Protein AF-A0A2H3JFZ8-F1 (afdb_monomer_lite)

Sequence (94 aa):
MHPNDESVISWISRSQRRFEESQLGNYDWAGMFRDSKNDPRLDVADYMGPMEVRSVDNQRGWGTIATRDVKPGELLLVSKAFDYFTTKDETDGL

Structure (mmCIF, N/CA/C/O backbone):
data_AF-A0A2H3JFZ8-F1
#
_entry.id   AF-A0A2H3JFZ8-F1
#
loop_
_atom_site.group_PDB
_atom_site.id
_atom_site.type_symbol
_atom_site.label_atom_id
_atom_site.label_alt_id
_atom_site.label_comp_id
_atom_site.label_asym_id
_atom_site.label_entity_id
_atom_site.label_seq_id
_atom_site.pdbx_PDB_ins_code
_atom_site.Cartn_x
_atom_site.Cartn_y
_atom_site.Cartn_z
_atom_site.occupancy
_atom_site.B_iso_or_equiv
_atom_site.auth_seq_id
_atom_site.auth_comp_id
_atom_site.auth_asym_id
_atom_site.auth_atom_id
_atom_site.pdbx_PDB_model_num
ATOM 1 N N . MET A 1 1 ? 22.397 15.074 -17.680 1.00 60.56 1 MET A N 1
ATOM 2 C CA . MET A 1 1 ? 21.280 14.122 -17.539 1.00 60.56 1 MET A CA 1
ATOM 3 C C . MET A 1 1 ? 20.185 14.602 -18.470 1.00 60.56 1 MET A C 1
ATOM 5 O O . MET A 1 1 ? 19.596 15.647 -18.215 1.00 60.56 1 MET A O 1
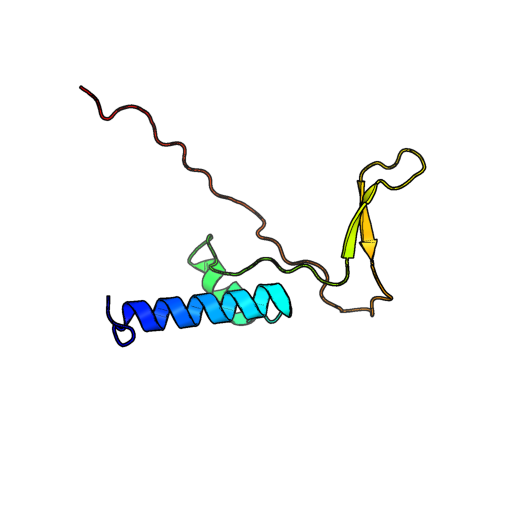ATOM 9 N N . HIS A 1 2 ? 20.033 13.939 -19.611 1.00 81.38 2 HIS A N 1
ATOM 10 C CA . HIS A 1 2 ? 19.050 14.275 -20.634 1.00 81.38 2 HIS A CA 1
ATOM 11 C C . HIS A 1 2 ? 17.791 13.416 -20.444 1.00 81.38 2 HIS A C 1
ATOM 13 O O . HIS A 1 2 ? 17.914 12.251 -20.081 1.00 81.38 2 HIS A O 1
ATOM 19 N N . PRO A 1 3 ? 16.578 13.937 -20.707 1.00 74.06 3 PRO A N 1
ATOM 20 C CA . PRO A 1 3 ? 15.326 13.199 -20.488 1.00 74.06 3 PRO A CA 1
ATOM 21 C C . PRO A 1 3 ? 15.212 11.849 -21.212 1.00 74.06 3 PRO A C 1
ATOM 23 O O . PRO A 1 3 ? 14.450 10.992 -20.778 1.00 74.06 3 PRO A O 1
ATOM 26 N N . ASN A 1 4 ? 15.978 11.660 -22.290 1.00 83.50 4 ASN A N 1
ATOM 27 C CA . ASN A 1 4 ? 16.001 10.428 -23.081 1.00 83.50 4 ASN A CA 1
ATOM 28 C C . ASN A 1 4 ? 17.121 9.458 -22.678 1.00 83.50 4 ASN A C 1
ATOM 30 O O . ASN A 1 4 ? 17.272 8.419 -23.316 1.00 83.50 4 ASN A O 1
ATOM 34 N N . ASP A 1 5 ? 17.911 9.775 -21.651 1.00 91.38 5 ASP A N 1
ATOM 35 C CA . ASP A 1 5 ? 18.878 8.824 -21.108 1.00 91.38 5 ASP A CA 1
ATOM 36 C C . ASP A 1 5 ? 18.110 7.631 -20.506 1.00 91.38 5 ASP A C 1
ATOM 38 O O . ASP A 1 5 ? 17.150 7.819 -19.754 1.00 91.38 5 ASP A O 1
ATOM 42 N N . GLU A 1 6 ? 18.533 6.395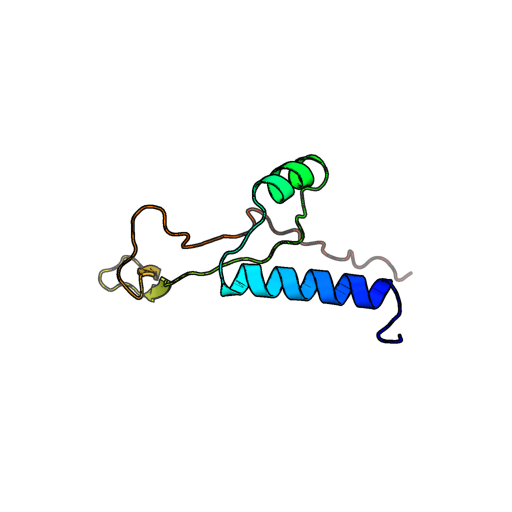 -20.790 1.00 86.75 6 GLU A N 1
ATOM 43 C CA . GLU A 1 6 ? 17.850 5.177 -20.307 1.00 86.75 6 GLU A CA 1
ATOM 44 C C . GLU A 1 6 ? 17.669 5.161 -18.783 1.00 86.75 6 GLU A C 1
ATOM 46 O O . GLU A 1 6 ? 16.639 4.724 -18.262 1.00 86.75 6 GLU A O 1
ATOM 51 N N . SER A 1 7 ? 18.653 5.693 -18.055 1.00 86.56 7 SER A N 1
ATOM 52 C CA . SER A 1 7 ? 18.587 5.831 -16.603 1.00 86.56 7 SER A CA 1
ATOM 53 C C . SER A 1 7 ? 17.450 6.759 -16.167 1.00 86.56 7 SER A C 1
ATOM 55 O O . SER A 1 7 ? 16.732 6.432 -15.225 1.00 86.56 7 SER A O 1
ATOM 57 N N . VAL A 1 8 ? 17.233 7.878 -16.864 1.00 87.38 8 VAL A N 1
ATOM 58 C CA . VAL A 1 8 ? 16.150 8.831 -16.577 1.00 87.38 8 VAL A CA 1
ATOM 59 C C . VAL A 1 8 ? 14.793 8.197 -16.845 1.00 87.38 8 VAL A C 1
ATOM 61 O O . VAL A 1 8 ? 13.905 8.282 -15.998 1.00 87.38 8 VAL A O 1
ATOM 64 N N . ILE A 1 9 ? 14.648 7.507 -17.976 1.00 90.12 9 ILE A N 1
ATOM 65 C CA . ILE A 1 9 ? 13.411 6.804 -18.338 1.00 90.12 9 ILE A CA 1
ATOM 66 C C . ILE A 1 9 ? 13.053 5.764 -17.266 1.00 90.12 9 ILE A C 1
ATOM 68 O O . ILE A 1 9 ? 11.906 5.702 -16.816 1.00 90.12 9 ILE A O 1
ATOM 72 N N . SER A 1 10 ? 14.041 4.994 -16.802 1.00 89.12 10 SER A N 1
ATOM 73 C CA . SER A 1 10 ? 13.864 4.020 -15.720 1.00 89.12 10 SER A CA 1
ATOM 74 C C . SER A 1 10 ? 13.391 4.680 -14.418 1.00 89.12 10 SER A C 1
ATOM 76 O O . SER A 1 10 ? 12.413 4.234 -13.812 1.00 89.12 10 SER A O 1
ATOM 78 N N . TRP A 1 11 ? 14.013 5.791 -14.012 1.00 90.00 11 TRP A N 1
ATOM 79 C CA . TRP A 1 11 ? 13.608 6.536 -12.815 1.00 90.00 11 TRP A CA 1
ATOM 80 C C . TRP A 1 11 ? 12.196 7.116 -12.914 1.00 90.00 11 TRP A C 1
ATOM 82 O O . TRP A 1 11 ? 11.443 7.047 -11.938 1.00 90.00 11 TRP A O 1
ATOM 92 N N . ILE A 1 12 ? 11.814 7.648 -14.078 1.00 92.56 12 ILE A N 1
ATOM 93 C CA . ILE A 1 12 ? 10.461 8.166 -14.318 1.00 92.56 12 ILE A CA 1
ATOM 94 C C . ILE A 1 12 ? 9.442 7.035 -14.178 1.00 92.56 12 ILE A C 1
ATOM 96 O O . ILE A 1 12 ? 8.471 7.177 -13.440 1.00 92.56 12 ILE A O 1
ATOM 100 N N . SER A 1 13 ? 9.690 5.889 -14.820 1.00 92.06 13 SER A N 1
ATOM 101 C CA . SER A 1 13 ? 8.787 4.736 -14.755 1.00 92.06 13 SER A CA 1
ATOM 102 C C . SER A 1 13 ? 8.596 4.229 -13.321 1.00 92.06 13 SER A C 1
ATOM 104 O O . SER A 1 13 ? 7.463 4.001 -12.893 1.00 92.06 13 SER A O 1
ATOM 106 N N . ARG A 1 14 ? 9.682 4.117 -12.545 1.00 91.69 14 ARG A N 1
ATOM 107 C CA . ARG A 1 14 ? 9.624 3.720 -11.127 1.00 91.69 14 ARG A CA 1
ATOM 108 C C . ARG A 1 14 ? 8.843 4.721 -10.280 1.00 91.69 14 ARG A C 1
ATOM 110 O O . ARG A 1 14 ? 8.019 4.325 -9.461 1.00 91.69 14 ARG A O 1
ATOM 117 N N . SER A 1 15 ? 9.069 6.013 -10.503 1.00 93.56 15 SER A N 1
ATOM 118 C CA . SER A 1 15 ? 8.378 7.080 -9.771 1.00 93.56 15 SER A CA 1
ATOM 119 C C . SER A 1 15 ? 6.879 7.085 -10.064 1.00 93.56 15 SER A C 1
ATOM 121 O O . SER A 1 15 ? 6.076 7.186 -9.140 1.00 93.56 15 SER A O 1
ATOM 123 N N . GLN A 1 16 ? 6.500 6.908 -11.331 1.00 94.50 16 GLN A N 1
ATOM 124 C CA . GLN A 1 16 ? 5.103 6.821 -11.753 1.00 94.50 16 GLN A CA 1
ATOM 125 C C . GLN A 1 16 ? 4.398 5.629 -11.093 1.00 94.50 16 GLN A C 1
ATOM 127 O O . GLN A 1 16 ? 3.317 5.789 -10.533 1.00 94.50 16 GLN A O 1
ATOM 132 N N . ARG A 1 17 ? 5.043 4.454 -11.088 1.00 94.69 17 ARG A N 1
ATOM 133 C CA . ARG A 1 17 ? 4.502 3.253 -10.438 1.00 94.69 17 ARG A CA 1
ATOM 134 C C . ARG A 1 17 ? 4.269 3.480 -8.946 1.00 94.69 17 ARG A C 1
ATOM 136 O O . ARG A 1 17 ? 3.178 3.228 -8.453 1.00 94.69 17 ARG A O 1
ATOM 143 N N . ARG A 1 18 ? 5.257 4.040 -8.243 1.00 94.19 18 ARG A N 1
ATOM 144 C CA . ARG A 1 18 ? 5.134 4.360 -6.812 1.00 94.19 18 ARG A CA 1
ATOM 145 C C . ARG A 1 18 ? 4.041 5.380 -6.524 1.00 94.19 18 ARG A C 1
ATOM 147 O O . ARG A 1 18 ? 3.389 5.311 -5.484 1.00 94.19 18 ARG A O 1
ATOM 154 N N . PHE A 1 19 ? 3.836 6.333 -7.428 1.00 95.44 19 PHE A N 1
ATOM 155 C CA . PHE A 1 19 ? 2.737 7.278 -7.308 1.00 95.44 19 PHE A CA 1
ATOM 156 C C . PHE A 1 19 ? 1.387 6.556 -7.389 1.00 95.44 19 PHE A C 1
ATOM 158 O O . PHE A 1 19 ? 0.571 6.716 -6.484 1.00 95.44 19 PHE A O 1
ATOM 165 N N . GLU A 1 20 ? 1.180 5.704 -8.395 1.00 96.19 20 GLU A N 1
ATOM 166 C CA . GLU A 1 20 ? -0.051 4.915 -8.552 1.00 96.19 20 GLU A CA 1
ATOM 167 C C . GLU A 1 20 ? -0.307 3.981 -7.363 1.00 96.19 20 GLU A C 1
ATOM 169 O O . GLU A 1 20 ? -1.424 3.935 -6.852 1.00 96.19 20 GLU A O 1
ATOM 174 N N . GLU A 1 21 ? 0.727 3.300 -6.872 1.00 96.69 21 GLU A N 1
ATOM 175 C CA . GLU A 1 21 ? 0.668 2.489 -5.652 1.00 96.69 21 GLU A CA 1
ATOM 176 C C . GLU A 1 21 ? 0.200 3.327 -4.454 1.00 96.69 21 GLU A C 1
ATOM 178 O O . GLU A 1 21 ? -0.781 2.980 -3.801 1.00 96.69 21 GLU A O 1
ATOM 183 N N . SER A 1 22 ? 0.840 4.477 -4.207 1.00 95.75 22 SER A N 1
ATOM 184 C CA . SER A 1 22 ? 0.533 5.315 -3.039 1.00 95.75 22 SER A CA 1
ATOM 185 C C . SER A 1 22 ? -0.837 5.986 -3.087 1.00 95.75 22 SER A C 1
ATOM 187 O O . SER A 1 22 ? -1.434 6.229 -2.042 1.00 95.75 22 SER A O 1
ATOM 189 N N . GLN A 1 23 ? -1.330 6.316 -4.285 1.00 95.94 23 GLN A N 1
ATOM 190 C CA . GLN A 1 23 ? -2.590 7.041 -4.455 1.00 95.94 23 GLN A CA 1
ATOM 191 C C . GLN A 1 23 ? -3.784 6.107 -4.630 1.00 95.94 23 GLN A C 1
ATOM 193 O O . GLN A 1 23 ? -4.880 6.415 -4.168 1.00 95.94 23 GLN A O 1
ATOM 198 N N . LEU A 1 24 ? -3.591 4.982 -5.321 1.00 95.06 24 LEU A N 1
ATOM 199 C CA . LEU A 1 24 ? -4.682 4.111 -5.760 1.00 95.06 24 LEU A CA 1
ATOM 200 C C . LEU A 1 24 ? -4.638 2.728 -5.110 1.00 95.06 24 LEU A C 1
ATOM 202 O O . LEU A 1 24 ? -5.627 2.006 -5.184 1.00 95.06 24 LEU A O 1
ATOM 206 N N . GLY A 1 25 ? -3.520 2.345 -4.489 1.00 94.69 25 GLY A N 1
ATOM 207 C CA . GLY A 1 25 ? -3.345 1.002 -3.945 1.00 94.69 25 GLY A CA 1
ATOM 208 C C . GLY A 1 25 ? -3.200 -0.061 -5.037 1.00 94.69 25 GLY A C 1
ATOM 209 O O . GLY A 1 25 ? -3.510 -1.232 -4.814 1.00 94.69 25 GLY A O 1
ATOM 210 N N . ASN A 1 26 ? -2.771 0.343 -6.236 1.00 95.25 26 ASN A N 1
ATOM 211 C CA . ASN A 1 26 ? -2.600 -0.550 -7.377 1.00 95.25 26 ASN A CA 1
ATOM 212 C C . ASN A 1 26 ? -1.220 -1.208 -7.334 1.00 95.25 26 ASN A C 1
ATOM 214 O O . ASN A 1 26 ? -0.228 -0.603 -7.730 1.00 95.25 26 ASN A O 1
ATOM 218 N N . TYR A 1 27 ? -1.181 -2.463 -6.893 1.00 95.12 27 TYR A N 1
ATOM 219 C CA . TYR A 1 27 ? 0.046 -3.246 -6.761 1.00 95.12 27 TYR A CA 1
ATOM 220 C C . TYR A 1 27 ? 0.044 -4.472 -7.679 1.00 95.12 27 TYR A C 1
ATOM 222 O O . TYR A 1 27 ? -0.958 -5.183 -7.787 1.00 95.12 27 TYR A O 1
ATOM 230 N N . ASP A 1 28 ? 1.200 -4.785 -8.272 1.00 94.00 28 ASP A N 1
ATOM 231 C CA . ASP A 1 28 ? 1.460 -6.111 -8.846 1.00 94.00 28 ASP A CA 1
ATOM 232 C C . ASP A 1 28 ? 1.886 -7.078 -7.733 1.00 94.00 28 ASP A C 1
ATOM 234 O O . ASP A 1 28 ? 3.071 -7.330 -7.506 1.00 94.00 28 ASP A O 1
ATOM 238 N N . TRP A 1 29 ? 0.904 -7.635 -7.023 1.00 94.19 29 TRP A N 1
ATOM 239 C CA . TRP A 1 29 ? 1.141 -8.560 -5.910 1.00 94.19 29 TRP A CA 1
ATOM 240 C C . TRP A 1 29 ? 1.987 -9.779 -6.297 1.00 94.19 29 TRP A C 1
ATOM 242 O O . TRP A 1 29 ? 2.817 -10.242 -5.511 1.00 94.19 29 TRP A O 1
ATOM 252 N N . ALA A 1 30 ? 1.787 -10.310 -7.506 1.00 95.50 30 ALA A N 1
ATOM 253 C CA . ALA A 1 30 ? 2.516 -11.481 -7.982 1.00 95.50 30 ALA A CA 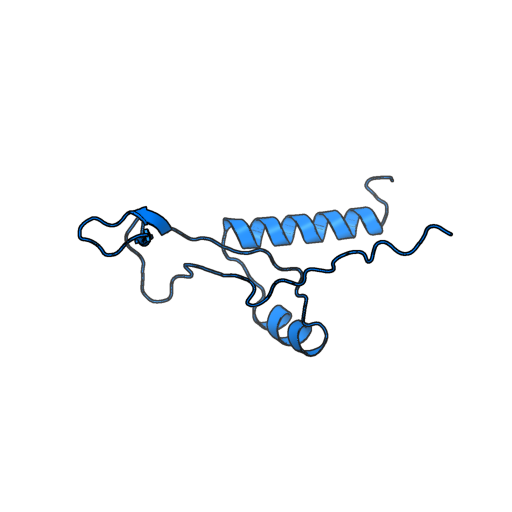1
ATOM 254 C C . ALA A 1 30 ? 3.978 -11.138 -8.296 1.00 95.50 30 ALA A C 1
ATOM 256 O O . ALA A 1 30 ? 4.876 -11.926 -7.985 1.00 95.50 30 ALA A O 1
ATOM 257 N N . GLY A 1 31 ? 4.217 -9.963 -8.886 1.00 93.19 31 GLY A N 1
ATOM 258 C CA . GLY A 1 31 ? 5.551 -9.401 -9.074 1.00 93.19 31 GLY A CA 1
ATOM 259 C C . GLY A 1 31 ? 6.261 -9.172 -7.748 1.00 93.19 31 GLY A C 1
ATOM 260 O O . GLY A 1 31 ? 7.332 -9.733 -7.531 1.00 93.19 31 GLY A O 1
ATOM 261 N N . MET A 1 32 ? 5.608 -8.479 -6.816 1.00 92.31 32 MET A N 1
ATOM 262 C CA . MET A 1 32 ? 6.146 -8.208 -5.481 1.00 92.31 32 MET A CA 1
ATOM 263 C C . MET A 1 32 ? 6.563 -9.484 -4.747 1.00 92.31 32 MET A C 1
ATOM 265 O O . MET A 1 32 ? 7.659 -9.547 -4.200 1.00 92.31 32 MET A O 1
ATOM 269 N N . PHE A 1 33 ? 5.725 -10.525 -4.765 1.00 92.50 33 PHE A N 1
ATOM 270 C CA . PHE A 1 33 ? 6.046 -11.801 -4.120 1.00 92.50 33 PHE A CA 1
ATOM 271 C C . PHE A 1 33 ? 7.211 -12.543 -4.788 1.00 92.50 33 PHE A C 1
ATOM 273 O O . PHE A 1 33 ? 7.935 -13.303 -4.143 1.00 92.50 33 PHE A O 1
ATOM 280 N N . ARG A 1 34 ? 7.390 -12.381 -6.101 1.00 94.50 34 ARG A N 1
ATOM 281 C CA . ARG A 1 34 ? 8.536 -12.957 -6.810 1.00 94.50 34 ARG A CA 1
ATOM 282 C C . ARG A 1 34 ? 9.814 -12.199 -6.465 1.00 94.50 34 ARG A C 1
ATOM 284 O O . ARG A 1 34 ? 10.825 -12.840 -6.187 1.00 94.50 34 ARG A O 1
ATOM 291 N N . ASP A 1 35 ? 9.751 -10.875 -6.442 1.00 91.44 35 ASP A N 1
ATOM 292 C CA . ASP A 1 35 ? 10.895 -10.010 -6.165 1.00 91.44 35 ASP A CA 1
ATOM 293 C C . ASP A 1 35 ? 11.348 -10.147 -4.704 1.00 91.44 35 ASP A C 1
ATOM 295 O O . ASP A 1 35 ? 12.548 -10.227 -4.434 1.00 91.44 35 ASP A O 1
ATOM 299 N N . SER A 1 36 ? 10.403 -10.339 -3.774 1.00 90.56 36 SER A N 1
ATOM 300 C CA . SER A 1 36 ? 10.685 -10.484 -2.339 1.00 90.56 36 SER A CA 1
ATOM 301 C C . SER A 1 36 ? 11.503 -11.727 -1.995 1.00 90.56 36 SER A C 1
ATOM 303 O O . SER A 1 36 ? 12.030 -11.838 -0.892 1.00 90.56 36 SER A O 1
ATOM 305 N N . LYS A 1 37 ? 11.578 -12.703 -2.907 1.00 92.12 37 LYS A N 1
ATOM 306 C CA . LYS A 1 37 ? 12.408 -13.905 -2.737 1.00 92.12 37 LYS A CA 1
ATOM 307 C C . LYS A 1 37 ? 13.888 -13.635 -2.986 1.00 92.12 37 LYS A C 1
ATOM 309 O O . LYS A 1 37 ? 14.714 -14.420 -2.533 1.00 92.12 37 LYS A O 1
ATOM 314 N N . ASN A 1 38 ? 14.204 -12.567 -3.715 1.00 91.75 38 ASN A N 1
ATOM 315 C CA . ASN A 1 38 ? 15.566 -12.218 -4.110 1.00 91.75 38 ASN A CA 1
ATOM 316 C C . ASN A 1 38 ? 16.086 -10.995 -3.349 1.00 91.75 38 ASN A C 1
ATOM 318 O O . ASN A 1 38 ? 17.271 -10.947 -3.033 1.00 91.75 38 ASN A O 1
ATOM 322 N N . ASP A 1 39 ? 15.213 -10.028 -3.049 1.00 86.38 39 ASP A N 1
ATOM 323 C CA . ASP A 1 39 ? 15.572 -8.804 -2.337 1.00 86.38 39 ASP A CA 1
ATOM 324 C C . ASP A 1 39 ? 14.553 -8.506 -1.221 1.00 86.38 39 ASP A C 1
ATOM 326 O O . ASP A 1 39 ? 13.362 -8.344 -1.504 1.00 86.38 39 ASP A O 1
ATOM 330 N N . PRO A 1 40 ? 14.981 -8.406 0.052 1.00 82.69 40 PRO A N 1
ATOM 331 C CA . PRO A 1 40 ? 14.100 -7.954 1.125 1.00 82.69 40 PRO A CA 1
ATOM 332 C C . PRO A 1 40 ? 13.659 -6.484 0.974 1.00 82.69 40 PRO A C 1
ATOM 334 O O . PRO A 1 40 ? 12.709 -6.065 1.637 1.00 82.69 40 PRO A O 1
ATOM 337 N N . ARG A 1 41 ? 14.321 -5.684 0.125 1.00 85.56 41 ARG A N 1
ATOM 338 C CA . ARG A 1 41 ? 14.038 -4.260 -0.110 1.00 85.56 41 ARG A CA 1
ATOM 339 C C . ARG A 1 41 ? 13.238 -4.046 -1.391 1.00 85.56 41 ARG A C 1
ATOM 341 O O . ARG A 1 41 ? 13.753 -3.594 -2.410 1.00 85.56 41 ARG A O 1
ATOM 348 N N . LEU A 1 42 ? 11.940 -4.310 -1.317 1.00 89.06 42 LEU A N 1
ATOM 349 C CA . LEU A 1 42 ? 11.033 -4.021 -2.425 1.00 89.06 42 LEU A CA 1
ATOM 350 C C . LEU A 1 42 ? 10.897 -2.507 -2.673 1.00 89.06 42 LEU A C 1
ATOM 352 O O . LEU A 1 42 ? 10.569 -1.743 -1.759 1.00 89.06 42 LEU A O 1
ATOM 356 N N . ASP A 1 43 ? 11.077 -2.083 -3.927 1.00 89.94 43 ASP A N 1
ATOM 357 C CA . ASP A 1 43 ? 10.802 -0.712 -4.382 1.00 89.94 43 ASP A CA 1
ATOM 358 C C . ASP A 1 43 ? 9.306 -0.512 -4.653 1.00 89.94 43 ASP A C 1
ATOM 360 O O . ASP A 1 43 ? 8.870 -0.385 -5.794 1.00 89.94 43 ASP A O 1
ATOM 364 N N . VAL A 1 44 ? 8.526 -0.521 -3.575 1.00 92.00 44 VAL A N 1
ATOM 365 C CA . VAL A 1 44 ? 7.072 -0.306 -3.574 1.00 92.00 44 VAL A CA 1
ATOM 366 C C . VAL A 1 44 ? 6.715 0.840 -2.637 1.00 92.00 44 VAL A C 1
ATOM 368 O O . VAL A 1 44 ? 7.404 1.068 -1.637 1.00 92.00 44 VAL A O 1
ATOM 371 N N . ALA A 1 45 ? 5.674 1.605 -2.939 1.00 94.06 45 ALA A N 1
ATOM 372 C CA . ALA A 1 45 ? 5.176 2.652 -2.056 1.00 94.06 45 ALA A CA 1
ATOM 373 C C . ALA A 1 45 ? 4.231 2.093 -0.985 1.00 94.06 45 ALA A C 1
ATOM 375 O O . ALA A 1 45 ? 3.601 1.055 -1.175 1.00 94.06 45 ALA A O 1
ATOM 376 N N . ASP A 1 46 ? 4.116 2.809 0.129 1.00 94.50 46 ASP A N 1
ATOM 377 C CA . ASP A 1 46 ? 3.053 2.567 1.102 1.00 94.50 46 ASP A CA 1
ATOM 378 C C . ASP A 1 46 ? 1.742 3.171 0.577 1.00 94.50 46 ASP A C 1
ATOM 380 O O . ASP A 1 46 ? 1.763 4.161 -0.159 1.00 94.50 46 ASP A O 1
ATOM 384 N N . TYR A 1 47 ? 0.610 2.597 0.975 1.00 96.12 47 TYR A N 1
ATOM 385 C CA . TYR A 1 47 ? -0.726 3.060 0.595 1.00 96.12 47 TYR A CA 1
ATOM 386 C C . TYR A 1 47 ? -1.570 3.292 1.838 1.00 96.12 47 TYR A C 1
ATOM 388 O O . TYR A 1 47 ? -1.624 2.428 2.712 1.00 96.12 47 TYR A O 1
ATOM 396 N N . MET A 1 48 ? -2.271 4.425 1.883 1.00 95.62 48 MET A N 1
ATOM 397 C CA . MET A 1 48 ? -3.312 4.700 2.871 1.00 95.62 48 MET A CA 1
ATOM 398 C C . MET A 1 48 ? -4.630 4.958 2.150 1.00 95.62 48 MET A C 1
ATOM 400 O O . MET A 1 48 ? -4.752 5.900 1.370 1.00 95.62 48 MET A O 1
ATOM 404 N N . GLY A 1 49 ? -5.612 4.105 2.424 1.00 95.06 49 GLY A N 1
ATOM 405 C CA . GLY A 1 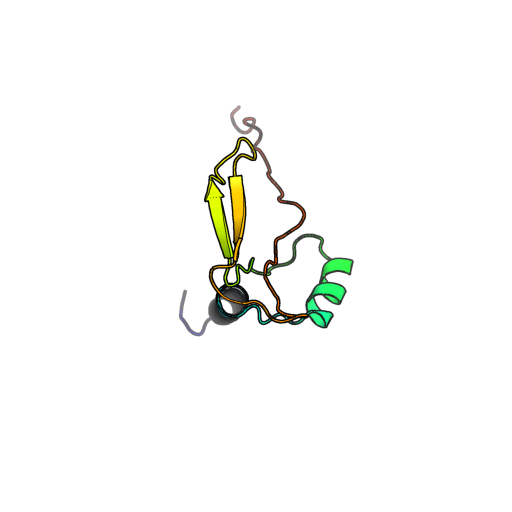49 ? -6.969 4.226 1.916 1.00 95.06 49 GLY A CA 1
ATOM 406 C C . GLY A 1 49 ? -7.806 5.232 2.717 1.00 95.06 49 GLY A C 1
ATOM 407 O O . GLY A 1 49 ? -7.266 6.171 3.302 1.00 95.06 49 GLY A O 1
ATOM 408 N N . PRO A 1 50 ? -9.140 5.065 2.770 1.00 95.19 50 PRO A N 1
ATOM 409 C CA . PRO A 1 50 ? -10.052 5.977 3.463 1.00 95.19 50 PRO A CA 1
ATOM 410 C C . PRO A 1 50 ? -9.975 5.818 4.993 1.00 95.19 50 PRO A C 1
ATOM 412 O O . PRO A 1 50 ? -10.941 5.408 5.639 1.00 95.19 50 PRO A O 1
ATOM 415 N N . MET A 1 51 ? -8.819 6.120 5.582 1.00 94.31 51 MET A N 1
ATOM 416 C CA . MET A 1 51 ? -8.579 6.055 7.018 1.00 94.31 51 MET A CA 1
ATOM 417 C C . MET A 1 51 ? -7.719 7.217 7.512 1.00 94.31 51 MET A C 1
ATOM 419 O O . MET A 1 51 ? -6.893 7.758 6.783 1.00 94.31 51 MET A O 1
ATOM 423 N N . GLU A 1 52 ? -7.892 7.569 8.779 1.00 93.31 52 GLU A N 1
ATOM 424 C CA . GLU A 1 52 ? -7.087 8.561 9.482 1.00 93.31 52 GLU A CA 1
ATOM 425 C C . GLU A 1 52 ? -6.660 8.035 10.852 1.00 93.31 52 GLU A C 1
ATOM 427 O O . GLU A 1 52 ? -7.373 7.261 11.494 1.00 93.31 52 GLU A O 1
ATOM 432 N N . VAL A 1 53 ? -5.493 8.472 11.320 1.00 92.50 53 VAL A N 1
ATOM 433 C CA . VAL A 1 53 ? -5.039 8.217 12.688 1.00 92.50 53 VAL A CA 1
ATOM 434 C C . VAL A 1 53 ? -5.417 9.425 13.535 1.00 92.50 53 VAL A C 1
ATOM 436 O O . VAL A 1 53 ? -4.941 10.532 13.291 1.00 92.50 53 VAL A O 1
ATOM 439 N N . ARG A 1 54 ? -6.284 9.224 14.528 1.00 91.25 54 ARG A N 1
ATOM 440 C CA . ARG A 1 54 ? -6.771 10.293 15.413 1.00 91.25 54 ARG A CA 1
ATOM 441 C C . ARG A 1 54 ? -6.877 9.836 16.856 1.00 91.25 54 ARG A C 1
ATOM 443 O O . ARG A 1 54 ? -7.000 8.644 17.138 1.00 91.25 54 ARG A O 1
ATOM 450 N N . SER A 1 55 ? -6.862 10.800 17.772 1.00 90.50 55 SER A N 1
ATOM 451 C CA . SER A 1 55 ? -7.178 10.542 19.175 1.00 90.50 55 SER A CA 1
ATOM 452 C C . SER A 1 55 ? -8.617 10.041 19.295 1.00 90.50 55 SER A C 1
ATOM 454 O O . SER A 1 55 ? -9.546 10.632 18.735 1.00 90.50 55 SER A O 1
ATOM 456 N N . VAL A 1 56 ? -8.790 8.940 20.018 1.00 87.69 56 VAL A N 1
ATOM 457 C CA . VAL A 1 56 ? -10.090 8.351 20.324 1.00 87.69 56 VAL A CA 1
ATOM 458 C C . VAL A 1 56 ? -10.403 8.659 21.781 1.00 87.69 56 VAL A C 1
ATOM 460 O O . VAL A 1 56 ? -9.676 8.243 22.688 1.00 87.69 56 VAL A O 1
ATOM 463 N N . ASP A 1 57 ? -11.488 9.398 22.004 1.00 83.19 57 ASP A N 1
ATOM 464 C CA . ASP A 1 57 ? -11.960 9.707 23.352 1.00 83.19 57 ASP A CA 1
ATOM 465 C C . ASP A 1 57 ? -12.272 8.416 24.130 1.00 83.19 57 ASP A C 1
ATOM 467 O O . ASP A 1 57 ? -12.620 7.384 23.550 1.00 83.19 57 ASP A O 1
ATOM 471 N N . ASN A 1 58 ? -12.152 8.482 25.460 1.00 70.88 58 ASN A N 1
ATOM 472 C CA . ASN A 1 58 ? -12.285 7.370 26.420 1.00 70.88 58 ASN A CA 1
ATOM 473 C C . ASN A 1 58 ? -11.034 6.491 26.626 1.00 70.88 58 ASN A C 1
ATOM 475 O O . ASN A 1 58 ? -11.136 5.267 26.663 1.00 70.88 58 ASN A O 1
ATOM 479 N N . GLN A 1 59 ? -9.863 7.105 26.843 1.00 63.91 59 GLN A N 1
ATOM 480 C CA . GLN A 1 59 ? -8.640 6.438 27.346 1.00 63.91 59 GLN A CA 1
ATOM 481 C C . GLN A 1 59 ? -8.014 5.379 26.415 1.00 63.91 59 GLN A C 1
ATOM 483 O O . GLN A 1 59 ? -7.129 4.638 26.835 1.00 63.91 59 GLN A O 1
ATOM 488 N N . ARG A 1 60 ? -8.429 5.310 25.144 1.00 72.94 60 ARG A N 1
ATOM 489 C CA . ARG A 1 60 ? -7.898 4.335 24.171 1.00 72.94 60 ARG A CA 1
ATOM 490 C C . ARG A 1 60 ? -6.696 4.849 23.373 1.00 72.94 60 ARG A C 1
ATOM 492 O O . ARG A 1 60 ? -6.074 4.068 22.662 1.00 72.94 60 ARG A O 1
ATOM 499 N N . GLY A 1 61 ? -6.347 6.127 23.525 1.00 86.06 61 GLY A N 1
ATOM 500 C CA . GLY A 1 61 ? -5.216 6.742 22.835 1.00 86.06 61 GLY A CA 1
ATOM 501 C C . GLY A 1 61 ? -5.508 6.992 21.355 1.00 86.06 61 GLY A C 1
ATOM 502 O O . GLY A 1 61 ? -6.629 7.333 20.984 1.00 86.06 61 GLY A O 1
ATOM 503 N N . TRP A 1 62 ? -4.488 6.852 20.512 1.00 89.06 62 TRP A N 1
ATOM 504 C CA . TRP A 1 62 ? -4.610 7.035 19.067 1.00 89.06 62 TRP A CA 1
ATOM 505 C C . TRP A 1 62 ? -5.127 5.763 18.401 1.00 89.06 62 TRP A C 1
ATOM 507 O O . TRP A 1 62 ? -4.633 4.668 18.661 1.00 89.06 62 TRP A O 1
ATOM 517 N N . GLY A 1 63 ? -6.112 5.920 17.525 1.00 89.88 63 GLY A N 1
ATOM 518 C CA . GLY A 1 63 ? -6.708 4.833 16.763 1.00 89.88 63 GLY A CA 1
ATOM 519 C C . GLY A 1 63 ? -6.784 5.167 15.281 1.00 89.88 63 GLY A C 1
ATOM 520 O O . GLY A 1 63 ? -6.780 6.334 14.891 1.00 89.88 63 GLY A O 1
ATOM 521 N N . THR A 1 64 ? -6.866 4.122 14.463 1.00 91.94 64 THR A N 1
ATOM 522 C CA . THR A 1 64 ? -7.169 4.237 13.034 1.00 91.94 64 THR A CA 1
ATOM 523 C C . THR A 1 64 ? -8.680 4.225 12.842 1.00 91.94 64 THR A C 1
ATOM 525 O O . THR A 1 64 ? -9.346 3.285 13.275 1.00 91.94 64 THR A O 1
ATOM 528 N N . ILE A 1 65 ? -9.216 5.263 12.207 1.00 92.62 65 ILE A N 1
ATOM 529 C CA . ILE A 1 65 ? -10.648 5.475 11.995 1.00 92.62 65 ILE A CA 1
ATOM 530 C C . ILE A 1 65 ? -10.914 5.576 10.496 1.00 92.62 65 ILE A C 1
ATOM 532 O O . ILE A 1 65 ? -10.216 6.302 9.794 1.00 92.62 65 ILE A O 1
ATOM 536 N N . ALA A 1 66 ? -11.920 4.856 9.998 1.00 95.00 66 ALA A N 1
ATOM 537 C CA . ALA A 1 66 ? -12.345 4.978 8.607 1.00 95.00 66 ALA A CA 1
ATOM 538 C C . ALA A 1 66 ? -13.025 6.339 8.365 1.00 95.00 66 ALA A C 1
ATOM 540 O O . ALA A 1 66 ? -13.846 6.773 9.172 1.00 95.00 66 ALA A O 1
ATOM 541 N N . THR A 1 67 ? -12.709 7.002 7.251 1.00 95.62 67 THR A N 1
ATOM 542 C CA . THR A 1 67 ? -13.282 8.314 6.881 1.00 95.62 67 THR A CA 1
ATOM 543 C C . THR A 1 67 ? -14.575 8.198 6.068 1.00 95.62 67 THR A C 1
ATOM 545 O O . THR A 1 67 ? -15.278 9.188 5.866 1.00 95.62 67 THR A O 1
ATOM 548 N N . ARG A 1 68 ? -14.905 6.984 5.616 1.00 96.25 68 ARG A N 1
ATOM 549 C CA . ARG A 1 68 ? -16.172 6.605 4.978 1.00 96.25 68 ARG A CA 1
ATOM 550 C C . ARG A 1 68 ? -16.451 5.119 5.192 1.00 96.25 68 ARG A C 1
ATOM 552 O O . ARG A 1 68 ? -15.575 4.386 5.646 1.00 96.25 68 ARG A O 1
ATOM 559 N N . ASP A 1 69 ? -17.634 4.667 4.789 1.00 97.06 69 ASP A N 1
ATOM 560 C CA . ASP A 1 69 ? -17.965 3.243 4.761 1.00 97.06 69 ASP A CA 1
ATOM 561 C C . ASP A 1 69 ? -16.960 2.460 3.898 1.00 97.06 69 ASP A C 1
ATOM 563 O O . ASP A 1 69 ? -16.634 2.847 2.766 1.00 97.06 69 ASP A O 1
ATOM 567 N N . VAL A 1 70 ? -16.479 1.347 4.453 1.00 96.00 70 VAL A N 1
ATOM 568 C CA . VAL A 1 70 ? -15.508 0.437 3.836 1.00 96.00 70 VAL A CA 1
ATOM 569 C C . VAL A 1 70 ? -16.210 -0.864 3.485 1.00 96.00 70 VAL A C 1
ATOM 571 O O . VAL A 1 70 ? -16.910 -1.449 4.316 1.00 96.00 70 VAL A O 1
ATOM 574 N N . LYS A 1 71 ? -16.013 -1.343 2.255 1.00 96.31 71 LYS A N 1
ATOM 575 C CA . LYS A 1 71 ? -16.588 -2.624 1.828 1.00 96.31 71 LYS A CA 1
ATOM 576 C C . LYS A 1 71 ? -15.679 -3.790 2.230 1.00 96.31 71 LYS A C 1
ATOM 578 O O . LYS A 1 71 ? -14.456 -3.647 2.219 1.00 96.31 71 LYS A O 1
ATOM 583 N N . PRO A 1 72 ? -16.237 -4.977 2.526 1.00 96.19 72 PRO A N 1
ATOM 584 C CA . PRO A 1 72 ? -15.425 -6.174 2.711 1.00 96.19 72 PRO A CA 1
ATOM 585 C C . PRO A 1 72 ? -14.515 -6.423 1.500 1.00 96.19 72 PRO A C 1
ATOM 587 O O . PRO A 1 72 ? -14.979 -6.403 0.361 1.00 96.19 72 PRO A O 1
ATOM 590 N N . GLY A 1 73 ? -13.228 -6.661 1.761 1.00 94.50 73 GLY A N 1
ATOM 591 C CA . GLY A 1 73 ? -12.212 -6.888 0.727 1.00 94.50 73 GLY A CA 1
ATOM 592 C C . GLY A 1 73 ? -11.553 -5.624 0.167 1.00 94.50 73 GLY A C 1
ATOM 593 O O . GLY A 1 73 ? -10.695 -5.736 -0.702 1.00 94.50 73 GLY A O 1
ATOM 594 N N . GLU A 1 74 ? -11.917 -4.434 0.646 1.00 95.25 74 GLU A N 1
ATOM 595 C CA . GLU A 1 74 ? -11.258 -3.187 0.257 1.00 95.25 74 GLU A CA 1
ATOM 596 C C . GLU A 1 74 ? -9.865 -3.056 0.900 1.00 95.25 74 GLU A C 1
ATOM 598 O O . GLU A 1 74 ? -9.679 -3.350 2.084 1.00 95.25 74 GLU A O 1
ATOM 603 N N . LEU A 1 75 ? -8.880 -2.606 0.117 1.00 95.19 75 LEU A N 1
ATOM 604 C CA . LEU A 1 75 ? -7.528 -2.339 0.602 1.00 95.19 75 LEU A CA 1
ATOM 605 C C . LEU A 1 75 ? -7.519 -1.045 1.426 1.00 95.19 75 LEU A C 1
ATOM 607 O O . LEU A 1 75 ? -7.960 -0.005 0.946 1.00 95.19 75 LEU A O 1
ATOM 611 N N . LEU A 1 76 ? -7.005 -1.102 2.657 1.00 95.31 76 LEU A N 1
ATOM 612 C CA . LEU A 1 76 ? -6.961 0.056 3.563 1.00 95.31 76 LEU A CA 1
ATOM 613 C C . LEU A 1 76 ? -5.551 0.566 3.834 1.00 95.31 76 LEU A C 1
ATOM 615 O O . LEU A 1 76 ? -5.350 1.769 3.963 1.00 95.31 76 LEU A O 1
ATOM 619 N N . LEU A 1 77 ? -4.589 -0.344 3.946 1.00 94.88 77 LEU A N 1
ATOM 620 C CA . LEU A 1 77 ? -3.221 -0.016 4.307 1.00 94.88 77 LEU A CA 1
ATOM 621 C C . LEU A 1 77 ? -2.272 -1.019 3.663 1.00 94.88 77 LEU A C 1
ATOM 623 O O . LEU A 1 77 ? -2.484 -2.229 3.756 1.00 94.88 77 LEU A O 1
ATOM 627 N N . VAL A 1 78 ? -1.203 -0.506 3.069 1.00 94.94 78 VAL A N 1
ATOM 628 C CA . VAL A 1 78 ? -0.009 -1.278 2.719 1.00 94.94 78 VAL A CA 1
ATOM 629 C C . VAL A 1 78 ? 1.176 -0.542 3.309 1.00 94.94 78 VAL A C 1
ATOM 631 O O . VAL A 1 78 ? 1.320 0.658 3.097 1.00 94.94 78 VAL A O 1
ATOM 634 N N . SER A 1 79 ? 2.008 -1.252 4.060 1.00 92.00 79 SER A N 1
ATOM 635 C CA . SER A 1 79 ? 3.225 -0.701 4.646 1.00 92.00 79 SER A CA 1
ATOM 636 C C . SER A 1 79 ? 4.337 -1.741 4.601 1.00 92.00 79 SER A C 1
ATOM 638 O O . SER A 1 79 ? 4.076 -2.946 4.700 1.00 92.00 79 SER A O 1
ATOM 640 N N . LYS A 1 80 ? 5.582 -1.287 4.443 1.00 86.88 80 LYS A N 1
ATOM 641 C CA . LYS A 1 80 ? 6.754 -2.161 4.562 1.00 86.88 80 LYS A CA 1
ATOM 642 C C . LYS A 1 80 ? 6.916 -2.645 6.004 1.00 86.88 80 LYS A C 1
ATOM 644 O O . 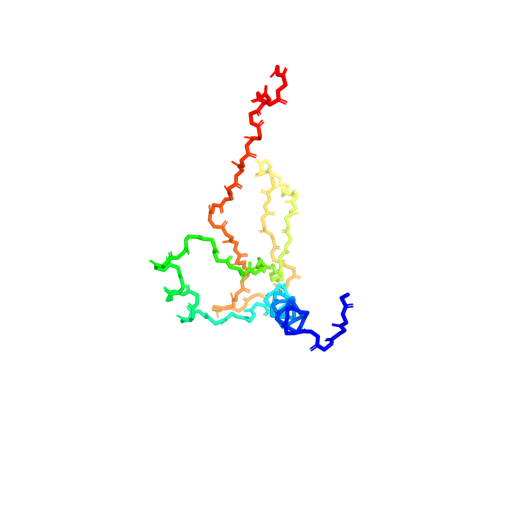LYS A 1 80 ? 6.896 -1.859 6.942 1.00 86.88 80 LYS A O 1
ATOM 649 N N . ALA A 1 81 ? 7.131 -3.949 6.175 1.00 78.69 81 ALA A N 1
ATOM 650 C CA . ALA A 1 81 ? 7.237 -4.567 7.499 1.00 78.69 81 ALA A CA 1
ATOM 651 C C . ALA A 1 81 ? 8.516 -4.186 8.267 1.00 78.69 81 ALA A C 1
ATOM 653 O O . ALA A 1 81 ? 8.535 -4.252 9.494 1.00 78.69 81 ALA A O 1
ATOM 654 N N . PHE A 1 82 ? 9.580 -3.801 7.558 1.00 74.62 82 PHE A N 1
ATOM 655 C CA . PHE A 1 82 ? 10.862 -3.430 8.148 1.00 74.62 82 PHE A CA 1
ATOM 656 C C . PHE A 1 82 ? 11.453 -2.254 7.383 1.00 74.62 82 PHE A C 1
ATOM 658 O O . PHE A 1 82 ? 11.382 -2.212 6.153 1.00 74.62 82 PHE A O 1
ATOM 665 N N . ASP A 1 83 ? 12.069 -1.337 8.121 1.00 70.06 83 ASP A N 1
ATOM 666 C CA . ASP A 1 83 ? 12.897 -0.279 7.560 1.00 70.06 83 ASP A CA 1
ATOM 667 C C . ASP A 1 83 ? 14.360 -0.532 7.947 1.00 70.06 83 ASP A C 1
ATOM 669 O O . ASP A 1 83 ? 14.652 -1.065 9.023 1.00 70.06 83 ASP A O 1
ATOM 673 N N . TYR A 1 84 ? 15.282 -0.211 7.043 1.00 68.06 84 TYR A N 1
ATOM 674 C CA . TYR A 1 84 ? 16.708 -0.470 7.220 1.00 68.06 84 TYR A CA 1
ATOM 675 C C . TYR A 1 84 ? 17.438 0.848 7.435 1.00 68.06 84 TYR A C 1
ATOM 677 O O . TYR A 1 84 ? 17.654 1.611 6.495 1.00 68.06 84 TYR A O 1
ATOM 685 N N . PHE A 1 85 ? 17.897 1.074 8.661 1.00 72.88 85 PHE A N 1
ATOM 686 C CA . PHE A 1 85 ? 18.739 2.216 8.992 1.00 72.88 85 PHE A CA 1
ATOM 687 C C . PHE A 1 85 ? 20.200 1.771 9.033 1.00 72.88 85 PHE A C 1
ATOM 689 O O . PHE A 1 85 ? 20.545 0.820 9.732 1.00 72.88 85 PHE A O 1
ATOM 696 N N . THR A 1 86 ? 21.068 2.455 8.293 1.00 76.44 86 THR A N 1
ATOM 697 C CA . THR A 1 86 ? 22.521 2.318 8.445 1.00 76.44 86 THR A CA 1
ATOM 698 C C . THR A 1 86 ? 23.040 3.582 9.112 1.00 76.44 86 THR A C 1
ATOM 700 O O . THR A 1 86 ? 22.964 4.662 8.522 1.00 76.44 86 THR A O 1
ATOM 703 N N . THR A 1 87 ? 23.566 3.480 10.326 1.00 81.25 87 THR A N 1
ATOM 704 C CA . THR A 1 87 ? 24.363 4.563 10.904 1.00 81.25 87 THR A CA 1
ATOM 705 C C . THR A 1 87 ? 25.725 4.545 10.221 1.00 81.25 87 THR A C 1
ATOM 707 O O . THR A 1 87 ? 26.372 3.501 10.169 1.00 81.25 87 THR A O 1
ATOM 710 N N . LYS A 1 88 ? 26.148 5.671 9.637 1.00 68.25 88 LYS A N 1
ATOM 711 C CA . LYS A 1 88 ? 27.548 5.824 9.231 1.00 68.25 88 LYS A CA 1
ATOM 712 C C . LYS A 1 88 ? 28.391 5.768 10.502 1.00 68.25 88 LYS A C 1
ATOM 714 O O . LYS A 1 88 ? 28.168 6.592 11.385 1.00 68.25 88 LYS A O 1
ATOM 719 N N . ASP A 1 89 ? 29.324 4.828 10.589 1.00 66.94 89 ASP A N 1
ATOM 720 C CA . ASP A 1 89 ? 30.357 4.887 11.619 1.00 66.94 89 ASP A CA 1
ATOM 721 C C . ASP A 1 89 ? 31.275 6.080 11.318 1.00 66.94 89 ASP A C 1
ATOM 723 O O . ASP A 1 89 ? 31.821 6.203 10.220 1.00 66.94 89 ASP A O 1
ATOM 727 N N . GLU A 1 90 ? 31.431 6.979 12.290 1.00 60.56 90 GLU A N 1
ATOM 728 C CA . GLU A 1 90 ? 32.391 8.089 12.262 1.00 60.56 90 GLU A CA 1
ATOM 729 C C . GLU A 1 90 ? 33.828 7.571 12.446 1.00 60.56 90 GLU A C 1
ATOM 731 O O . GLU A 1 90 ? 34.489 7.867 13.436 1.00 60.56 90 GLU A O 1
ATOM 736 N N . THR A 1 91 ? 34.338 6.782 11.499 1.00 59.25 91 THR A N 1
ATOM 737 C CA . THR A 1 91 ? 35.777 6.471 11.416 1.00 59.25 91 THR A CA 1
ATOM 738 C C . THR A 1 91 ? 36.261 6.445 9.968 1.00 59.25 91 THR A C 1
ATOM 740 O O . THR A 1 91 ? 36.716 5.429 9.4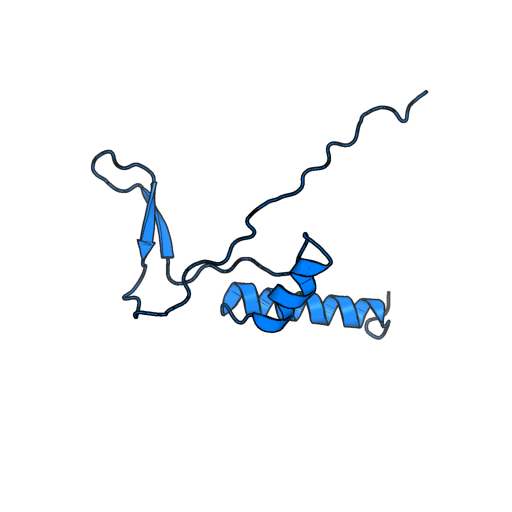71 1.00 59.25 91 THR A O 1
ATOM 743 N N . ASP A 1 92 ? 36.203 7.601 9.309 1.00 54.97 92 ASP A N 1
ATOM 744 C CA . ASP A 1 92 ? 37.079 7.936 8.178 1.00 54.97 92 ASP A CA 1
ATOM 745 C C . ASP A 1 92 ? 37.635 9.341 8.446 1.00 54.97 92 ASP A C 1
ATOM 747 O O . ASP A 1 92 ? 37.082 10.357 8.022 1.00 54.97 92 ASP A O 1
ATOM 751 N N . GLY A 1 93 ? 38.684 9.403 9.267 1.00 51.59 93 GLY A N 1
ATOM 752 C CA . GLY A 1 93 ? 39.263 10.661 9.731 1.00 51.59 93 GLY A CA 1
ATOM 753 C C . GLY A 1 93 ? 40.489 10.493 10.625 1.00 51.59 93 GLY A C 1
ATOM 754 O O . GLY A 1 93 ? 40.527 11.090 11.698 1.00 51.59 93 GLY A O 1
ATOM 755 N N . LEU A 1 94 ? 41.467 9.692 10.191 1.00 37.59 94 LEU A N 1
ATOM 756 C CA . LEU A 1 94 ? 42.882 9.822 10.567 1.00 37.59 94 LEU A CA 1
ATOM 757 C C . LEU A 1 94 ? 43.758 9.609 9.331 1.00 37.59 94 LEU A C 1
ATOM 759 O O . LEU A 1 94 ? 43.484 8.642 8.588 1.00 37.59 94 LEU A O 1
#

Secondary structure (DSSP, 8-state):
--TTSHHHHHHHHHHHHHHHHHHH----HHHHHHHTTT-SS-----EE-SEEEEEETTTTEEEEEESS---TT---EE--S-----PPPS----

Radius of gyration: 18.97 Å; chains: 1; bounding box: 61×28×50 Å

InterPro domains:
  IPR053209 Gramillin-biosynthesis-related methyltransferase [PTHR47643] (3-84)

Organism: Wolfiporia cocos (strain MD-104) (NCBI:txid742152)

Foldseek 3Di:
DDCPDPVNVVVVVLVVQQVCCAEPVDDPPVVQVVVCVPDVDDSHHKYADQWDWDQDPDPPGTDIDGNDDDDPPDDGIDDRPDDDDDDPPPPPDD

pLDDT: mean 87.07, std 11.82, range [37.59, 97.06]